Protein AF-A0A7C3CMQ1-F1 (afdb_monomer_lite)

pLDDT: mean 89.71, std 12.57, range [38.97, 98.44]

Foldseek 3Di:
DPCPCVVPFDFDDDPNHGDDGDDPPVVVVVVVVVVVVVVVVVVVVVVVVCCVVVVDDDDDVVLVVCLVVPQQLLVSLCVVVVHDLCRLCVQQVHDSVVSVCCNVVVDPCVVSLVVSCVSSVHDSVSRDRPPPPPPD

Secondary structure (DSSP, 8-state):
--THHHHSPEEEEETTEEEEEE--HHHHHHHHHHHHHHHHHHHHHHHHHHHHHTSS-PPPHHHHHHHHTT--HHHHHHHHTT--HHHHHHHHT--HHHHHHHHTTSS--TTTHHHHHHHHT--SGGGS--------

Sequence (136 aa):
MNTDLIRNPQIIKYDDRPAYAVVPLEEYRELLIEIEDYLDLIDARAIHAQIETGEMELIPAHVVYALVDGQNPIKVWREFRGMTQTELARQIGIGKAFMSQIESGSRSGDKQLAKIAAALNVDLDDLTPRKRSNDE

Structure (mmCIF, N/CA/C/O backbone):
data_AF-A0A7C3CMQ1-F1
#
_entry.id   AF-A0A7C3CMQ1-F1
#
loop_
_atom_site.group_PDB
_atom_site.id
_atom_site.type_symbol
_atom_site.label_atom_id
_atom_site.label_alt_id
_atom_site.label_comp_id
_atom_site.label_asym_id
_atom_site.label_entity_id
_atom_site.label_seq_id
_atom_site.pdbx_PDB_ins_code
_atom_site.Cartn_x
_atom_site.Cartn_y
_atom_site.Cartn_z
_atom_site.occupancy
_atom_site.B_iso_or_equiv
_atom_site.auth_seq_id
_atom_site.auth_comp_id
_atom_site.auth_asym_id
_atom_site.auth_atom_id
_atom_site.pdbx_PDB_model_num
ATOM 1 N N . MET A 1 1 ? 24.060 6.881 -29.023 1.00 55.91 1 MET A N 1
ATOM 2 C CA . MET A 1 1 ? 23.740 5.622 -29.710 1.00 55.91 1 MET A CA 1
ATOM 3 C C . MET A 1 1 ? 23.899 5.763 -31.223 1.00 55.91 1 MET A C 1
ATOM 5 O O . MET A 1 1 ? 23.215 6.580 -31.836 1.00 55.91 1 MET A O 1
ATOM 9 N N . ASN A 1 2 ? 24.810 4.997 -31.830 1.00 58.53 2 ASN A N 1
ATOM 10 C CA . ASN A 1 2 ? 24.828 4.803 -33.282 1.00 58.53 2 ASN A CA 1
ATOM 11 C C . ASN A 1 2 ? 23.790 3.718 -33.614 1.00 58.53 2 ASN A C 1
ATOM 13 O O . ASN A 1 2 ? 24.075 2.531 -33.548 1.00 58.53 2 ASN A O 1
ATOM 17 N N . THR A 1 3 ? 22.548 4.122 -33.875 1.00 59.84 3 THR A N 1
ATOM 18 C CA . THR A 1 3 ? 21.415 3.193 -34.047 1.00 59.84 3 THR A CA 1
ATOM 19 C C . THR A 1 3 ? 21.447 2.417 -35.367 1.00 59.84 3 THR A C 1
ATOM 21 O O . THR A 1 3 ? 20.629 1.515 -35.561 1.00 59.84 3 THR A O 1
ATOM 24 N N . ASP A 1 4 ? 22.374 2.731 -36.275 1.00 63.19 4 ASP A N 1
ATOM 25 C CA . ASP A 1 4 ? 22.419 2.141 -37.614 1.00 63.19 4 ASP A CA 1
ATOM 26 C C . ASP A 1 4 ? 22.753 0.639 -37.597 1.00 63.19 4 ASP A C 1
ATOM 28 O O . ASP A 1 4 ? 22.207 -0.119 -38.400 1.00 63.19 4 ASP A O 1
ATOM 32 N N . LEU A 1 5 ? 23.582 0.180 -36.652 1.00 60.34 5 LEU A N 1
ATOM 33 C CA . LEU A 1 5 ? 23.964 -1.233 -36.521 1.00 60.34 5 LEU A CA 1
ATOM 34 C C . LEU A 1 5 ? 22.894 -2.076 -35.803 1.00 60.34 5 LEU A C 1
ATOM 36 O O . LEU A 1 5 ? 22.697 -3.234 -36.166 1.00 60.34 5 LEU A O 1
ATOM 40 N N . ILE A 1 6 ? 22.121 -1.488 -34.881 1.00 66.81 6 ILE A N 1
ATOM 41 C CA . ILE A 1 6 ? 20.931 -2.125 -34.279 1.00 66.81 6 ILE A CA 1
ATOM 42 C C . ILE A 1 6 ? 19.798 -2.265 -35.309 1.00 66.81 6 ILE A C 1
ATOM 44 O O . ILE A 1 6 ? 19.068 -3.256 -35.306 1.00 66.81 6 ILE A O 1
ATOM 48 N N . ARG A 1 7 ? 19.637 -1.289 -36.213 1.00 74.31 7 ARG A N 1
ATOM 49 C CA . ARG A 1 7 ? 18.579 -1.304 -37.242 1.00 74.31 7 ARG A CA 1
ATOM 50 C C . ARG A 1 7 ? 18.891 -2.209 -38.430 1.00 74.31 7 ARG A C 1
ATOM 52 O O . ARG A 1 7 ? 17.966 -2.596 -39.142 1.00 74.31 7 ARG A O 1
ATOM 59 N N . ASN A 1 8 ? 20.159 -2.552 -38.642 1.00 81.19 8 ASN A N 1
ATOM 60 C CA . ASN A 1 8 ? 20.576 -3.470 -39.696 1.00 81.19 8 ASN A CA 1
ATOM 61 C C . ASN A 1 8 ? 21.755 -4.354 -39.243 1.00 81.19 8 ASN A C 1
ATOM 63 O O . ASN A 1 8 ? 22.866 -4.220 -39.766 1.00 81.19 8 ASN A O 1
ATOM 67 N N . PRO A 1 9 ? 21.539 -5.247 -38.261 1.00 88.12 9 PRO A N 1
ATOM 68 C CA . PRO A 1 9 ? 22.608 -6.072 -37.729 1.00 88.12 9 PRO A CA 1
ATOM 69 C C . PRO A 1 9 ? 23.002 -7.148 -38.739 1.00 88.12 9 PRO A C 1
ATOM 71 O O . PRO A 1 9 ? 22.193 -7.616 -39.546 1.00 88.12 9 PRO A O 1
ATOM 74 N N . GLN A 1 10 ? 24.244 -7.616 -38.658 1.00 90.56 10 GLN A N 1
ATOM 75 C CA . GLN A 1 10 ? 24.634 -8.805 -39.404 1.00 90.56 10 GLN A CA 1
ATOM 76 C C . GLN A 1 10 ? 23.858 -10.014 -38.868 1.00 90.56 10 GLN A C 1
ATOM 78 O O . GLN A 1 10 ? 23.957 -10.353 -37.690 1.00 90.56 10 GLN A O 1
ATOM 83 N N . ILE A 1 11 ? 23.134 -10.702 -39.748 1.00 93.44 11 ILE A N 1
ATOM 84 C CA . ILE A 1 11 ? 22.360 -11.893 -39.397 1.00 93.44 11 ILE A CA 1
ATOM 85 C C . ILE A 1 11 ? 23.158 -13.162 -39.697 1.00 93.44 11 ILE A C 1
ATOM 87 O O . ILE A 1 11 ? 23.558 -13.408 -40.837 1.00 93.44 11 ILE A O 1
ATOM 91 N N . ILE A 1 12 ? 23.335 -14.004 -38.682 1.00 94.69 12 ILE A N 1
ATOM 92 C CA . ILE A 1 12 ? 23.861 -15.364 -38.815 1.00 94.69 12 ILE A CA 1
ATOM 93 C C . ILE A 1 12 ? 22.672 -16.320 -38.937 1.00 94.69 12 ILE A C 1
ATOM 95 O O . ILE A 1 12 ? 21.742 -16.285 -38.124 1.00 94.69 12 ILE A O 1
ATOM 99 N N . LYS A 1 13 ? 22.698 -17.172 -39.966 1.00 95.38 13 LYS A N 1
ATOM 100 C CA . LYS A 1 13 ? 21.644 -18.153 -40.244 1.00 95.38 13 LYS A CA 1
ATOM 101 C C . LYS A 1 13 ? 22.012 -19.550 -39.747 1.00 95.38 13 LYS A C 1
ATOM 103 O O . LYS A 1 13 ? 23.177 -19.934 -39.788 1.00 95.38 13 LYS A O 1
ATOM 108 N N . TYR A 1 14 ? 21.001 -20.317 -39.356 1.00 93.69 14 TYR A N 1
ATOM 109 C CA . TYR A 1 14 ? 21.079 -21.748 -39.071 1.00 93.69 14 TYR A CA 1
ATOM 110 C C . TYR A 1 14 ? 19.904 -22.438 -39.772 1.00 93.69 14 TYR A C 1
ATOM 112 O O . TYR A 1 14 ? 18.771 -21.981 -39.634 1.00 93.69 14 TYR A O 1
ATOM 120 N N . ASP A 1 15 ? 20.172 -23.484 -40.561 1.00 93.56 15 ASP A N 1
ATOM 121 C CA . ASP A 1 15 ? 19.161 -24.151 -41.407 1.00 93.56 15 ASP A CA 1
ATOM 122 C C . ASP A 1 15 ? 18.390 -23.161 -42.315 1.00 93.56 15 ASP A C 1
ATOM 124 O O . ASP A 1 15 ? 17.163 -23.099 -42.328 1.00 93.56 15 ASP A O 1
ATOM 128 N N . ASP A 1 16 ? 19.138 -22.277 -42.992 1.00 91.31 16 ASP A N 1
ATOM 129 C CA . ASP A 1 16 ? 18.649 -21.172 -43.840 1.00 91.31 16 ASP A CA 1
ATOM 130 C C . ASP A 1 16 ? 17.737 -20.127 -43.166 1.00 91.31 16 ASP A C 1
ATOM 132 O O . ASP A 1 16 ? 17.287 -19.171 -43.813 1.00 91.31 16 ASP A O 1
ATOM 136 N N . ARG A 1 17 ? 17.542 -20.216 -41.847 1.00 93.81 17 ARG A N 1
ATOM 137 C CA . ARG A 1 17 ? 16.729 -19.279 -41.063 1.00 93.81 17 ARG A CA 1
ATOM 138 C C . ARG A 1 17 ? 17.600 -18.321 -40.250 1.00 93.81 17 ARG A C 1
ATOM 140 O O . ARG A 1 17 ? 18.616 -18.751 -39.706 1.00 93.81 17 ARG A O 1
ATOM 147 N N . PRO A 1 18 ? 17.228 -17.032 -40.136 1.00 93.25 18 PRO A N 1
ATOM 148 C CA . PRO A 1 18 ? 17.842 -16.109 -39.182 1.00 93.25 18 PRO A CA 1
ATOM 149 C C . PRO A 1 18 ? 17.836 -16.700 -37.770 1.00 93.25 18 PRO A C 1
AT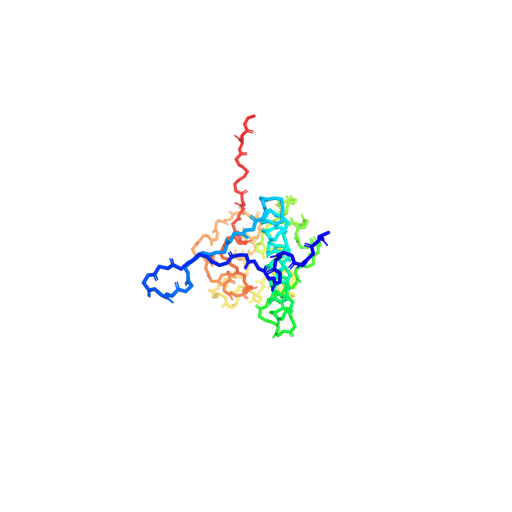OM 151 O O . PRO A 1 18 ? 16.772 -17.056 -37.267 1.00 93.25 18 PRO A O 1
ATOM 154 N N . ALA A 1 19 ? 19.011 -16.814 -37.152 1.00 94.25 19 ALA A N 1
ATOM 155 C CA . ALA A 1 19 ? 19.159 -17.401 -35.821 1.00 94.25 19 ALA A CA 1
ATOM 156 C C . ALA A 1 19 ? 19.787 -16.421 -34.824 1.00 94.25 19 ALA A C 1
ATOM 158 O O . ALA A 1 19 ? 19.351 -16.355 -33.679 1.00 94.25 19 ALA A O 1
ATOM 159 N N . TYR A 1 20 ? 20.771 -15.629 -35.263 1.00 93.12 20 TYR A N 1
ATOM 160 C CA . TYR A 1 20 ? 21.458 -14.658 -34.409 1.00 93.12 20 TYR A CA 1
ATOM 161 C C . TYR A 1 20 ? 21.687 -13.339 -35.142 1.00 93.12 20 TYR A C 1
ATOM 163 O O . TYR A 1 20 ? 21.868 -13.322 -36.360 1.00 93.12 20 TYR A O 1
ATOM 171 N N . ALA A 1 21 ? 21.734 -12.248 -34.382 1.00 92.44 21 ALA A N 1
ATOM 172 C CA . ALA A 1 21 ? 22.174 -10.937 -34.835 1.00 92.44 21 ALA A CA 1
ATOM 173 C C . ALA A 1 21 ? 23.507 -10.601 -34.155 1.00 92.44 21 ALA A C 1
ATOM 175 O O . ALA A 1 21 ? 23.641 -10.761 -32.943 1.00 92.44 21 ALA A O 1
ATOM 176 N N . VAL A 1 22 ? 24.494 -10.154 -34.928 1.00 92.75 22 VAL A N 1
ATOM 177 C CA . VAL A 1 22 ? 25.756 -9.641 -34.390 1.00 92.75 22 VAL A CA 1
ATOM 178 C C . VAL A 1 22 ? 25.592 -8.148 -34.174 1.00 92.75 22 VAL A C 1
ATOM 180 O O . VAL A 1 22 ? 25.433 -7.389 -35.129 1.00 92.75 22 VAL A O 1
ATOM 183 N N . VAL A 1 23 ? 25.641 -7.754 -32.908 1.00 90.38 23 VAL A N 1
ATOM 184 C CA . VAL A 1 23 ? 25.567 -6.365 -32.457 1.00 90.38 23 VAL A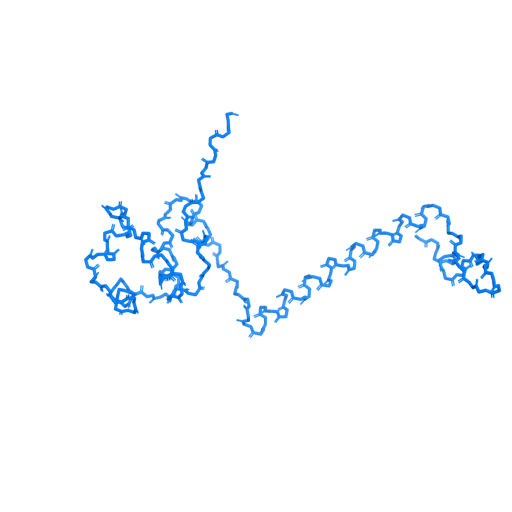 CA 1
ATOM 185 C C . VAL A 1 23 ? 26.849 -6.074 -31.673 1.00 90.38 23 VAL A C 1
ATOM 187 O O . VAL A 1 23 ? 27.284 -6.937 -30.900 1.00 90.38 23 VAL A O 1
ATOM 190 N N . PRO A 1 24 ? 27.498 -4.910 -31.861 1.00 90.62 24 PRO A N 1
ATOM 191 C CA . PRO A 1 24 ? 28.603 -4.497 -31.004 1.00 90.62 24 PRO A CA 1
ATOM 192 C C . PRO A 1 24 ? 28.213 -4.569 -29.526 1.00 90.62 24 PRO A C 1
ATOM 194 O O . PRO A 1 24 ? 27.107 -4.192 -29.149 1.00 90.62 24 PRO A O 1
ATOM 197 N N . LEU A 1 25 ? 29.129 -5.032 -28.673 1.00 89.69 25 LEU A N 1
ATOM 198 C CA . LEU A 1 25 ? 28.827 -5.268 -27.257 1.00 89.69 25 LEU A CA 1
ATOM 199 C C . LEU A 1 25 ? 28.272 -4.025 -26.550 1.00 89.69 25 LEU A C 1
ATOM 201 O O . LEU A 1 25 ? 27.370 -4.148 -25.728 1.00 89.69 25 LEU A O 1
ATOM 205 N N . GLU A 1 26 ? 28.806 -2.846 -26.862 1.00 89.94 26 GLU A N 1
ATOM 206 C CA . GLU A 1 26 ? 28.361 -1.612 -26.217 1.00 89.94 26 GLU A CA 1
ATOM 207 C C . GLU A 1 26 ? 26.945 -1.221 -26.647 1.00 89.94 26 GLU A C 1
ATOM 209 O O . GLU A 1 26 ? 26.129 -0.876 -25.807 1.00 89.94 26 GLU A O 1
ATOM 214 N N . GLU A 1 27 ? 26.599 -1.402 -27.921 1.00 87.38 27 GLU A N 1
ATOM 215 C CA . GLU A 1 27 ? 25.231 -1.186 -28.407 1.00 87.38 27 GLU A CA 1
ATOM 216 C C . GLU A 1 27 ? 24.244 -2.201 -27.820 1.00 87.38 27 GLU A C 1
ATOM 218 O O . GLU A 1 27 ? 23.121 -1.846 -27.479 1.00 87.38 27 GLU A O 1
ATOM 223 N N . TYR A 1 28 ? 24.663 -3.460 -27.650 1.00 89.75 28 TYR A N 1
ATOM 224 C CA . TYR A 1 28 ? 23.859 -4.459 -26.945 1.00 89.75 28 TYR A CA 1
ATOM 225 C C . TYR A 1 28 ? 23.609 -4.056 -25.484 1.00 89.75 28 TYR A C 1
ATOM 227 O O . TYR A 1 28 ? 22.500 -4.223 -24.986 1.00 89.75 28 TYR A O 1
ATOM 235 N N . ARG A 1 29 ? 24.614 -3.499 -24.795 1.00 92.50 29 ARG A N 1
ATOM 236 C CA . ARG A 1 29 ? 24.454 -2.988 -23.425 1.00 92.50 29 ARG A CA 1
ATOM 237 C C . ARG A 1 29 ? 23.533 -1.778 -23.363 1.00 92.50 29 ARG A C 1
ATOM 239 O O . ARG A 1 29 ? 22.674 -1.746 -22.492 1.00 92.50 29 ARG A O 1
ATOM 246 N N . GLU A 1 30 ? 23.683 -0.819 -24.275 1.00 91.00 30 GLU A N 1
ATOM 247 C CA . GLU A 1 30 ? 22.771 0.326 -24.354 1.00 91.00 30 GLU A CA 1
ATOM 248 C C . GLU A 1 30 ? 21.327 -0.145 -24.615 1.00 91.00 30 GLU A C 1
ATOM 250 O O . GLU A 1 30 ? 20.407 0.330 -23.958 1.00 91.00 30 GLU A O 1
ATOM 255 N N . LEU A 1 31 ? 21.126 -1.141 -25.489 1.00 90.06 31 LEU A N 1
ATOM 256 C CA . LEU A 1 31 ? 19.811 -1.742 -25.731 1.00 90.06 31 LEU A CA 1
ATOM 257 C C . LEU A 1 31 ? 19.221 -2.391 -24.470 1.00 90.06 31 LEU A C 1
ATOM 259 O O . LEU A 1 31 ? 18.023 -2.271 -24.239 1.00 90.06 31 LEU A O 1
ATOM 263 N N . LEU A 1 32 ? 20.034 -3.080 -23.661 1.00 93.69 32 LEU A N 1
ATOM 264 C CA . LEU A 1 32 ? 19.567 -3.645 -22.391 1.00 93.69 32 LEU A CA 1
ATOM 265 C C . LEU A 1 32 ? 19.073 -2.554 -21.435 1.00 93.69 32 LEU A C 1
ATOM 267 O O . LEU A 1 32 ? 18.004 -2.714 -20.857 1.00 93.69 32 LEU A O 1
ATOM 271 N N . ILE A 1 33 ? 19.808 -1.446 -21.325 1.00 93.81 33 ILE A N 1
ATOM 272 C CA . ILE A 1 33 ? 19.416 -0.302 -20.490 1.00 93.81 33 ILE A CA 1
ATOM 273 C C . ILE A 1 33 ? 18.098 0.300 -20.992 1.00 93.81 33 ILE A C 1
ATOM 275 O O . ILE A 1 33 ? 17.180 0.509 -20.209 1.00 93.81 33 ILE A O 1
ATOM 279 N N . GLU A 1 34 ? 17.958 0.519 -22.303 1.00 91.88 34 GLU A N 1
ATOM 280 C CA . GLU A 1 34 ? 16.709 1.052 -22.865 1.00 91.88 34 GLU A CA 1
ATOM 281 C C . GLU A 1 34 ? 15.516 0.109 -22.658 1.00 91.88 34 GLU A C 1
ATOM 283 O O . GLU A 1 34 ? 14.388 0.569 -22.475 1.00 91.88 34 GLU A O 1
ATOM 288 N N . ILE A 1 35 ? 15.742 -1.208 -22.690 1.00 94.88 35 ILE A N 1
ATOM 289 C CA . ILE A 1 35 ? 14.705 -2.196 -22.377 1.00 94.88 35 ILE A CA 1
ATOM 290 C C . ILE A 1 35 ? 14.294 -2.085 -20.909 1.00 94.88 35 ILE A C 1
ATOM 292 O O . ILE A 1 35 ? 13.096 -2.080 -20.636 1.00 94.88 35 ILE A O 1
ATOM 296 N N . GLU A 1 36 ? 15.248 -1.988 -19.983 1.00 95.06 36 GLU A N 1
ATOM 297 C CA . GLU A 1 36 ? 14.966 -1.801 -18.554 1.00 95.06 36 GLU A CA 1
ATOM 298 C C . GLU A 1 36 ? 14.156 -0.517 -18.318 1.00 95.06 36 GLU A C 1
ATOM 300 O O . GLU A 1 36 ? 13.059 -0.588 -17.766 1.00 95.06 36 GLU A O 1
ATOM 305 N N . ASP A 1 37 ? 14.600 0.619 -18.861 1.00 94.38 37 ASP A N 1
ATOM 306 C CA . ASP A 1 37 ? 13.885 1.900 -18.765 1.00 94.38 37 ASP A CA 1
ATOM 307 C C . ASP A 1 37 ? 12.460 1.821 -19.350 1.00 94.38 37 ASP A C 1
ATOM 309 O O . ASP A 1 37 ? 11.505 2.417 -18.837 1.00 94.38 37 ASP A O 1
ATOM 313 N N . TYR A 1 38 ? 12.290 1.089 -20.454 1.00 94.06 38 TYR A N 1
ATOM 314 C CA . TYR A 1 38 ? 10.985 0.896 -21.079 1.00 94.06 38 TYR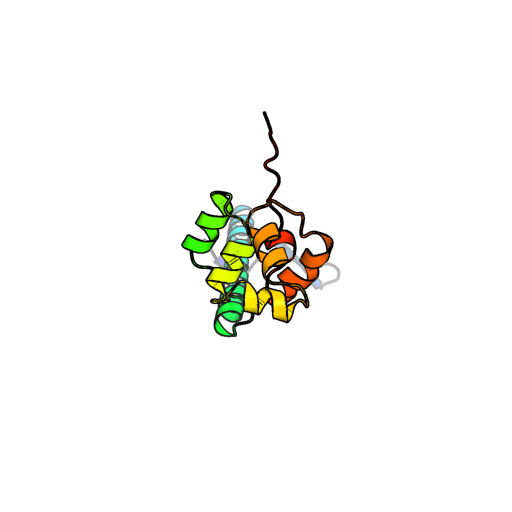 A CA 1
ATOM 315 C C . TYR A 1 38 ? 10.055 0.013 -20.239 1.00 94.06 38 TYR A C 1
ATOM 317 O O . TYR A 1 38 ? 8.851 0.282 -20.178 1.00 94.06 38 TYR A O 1
ATOM 325 N N . LEU A 1 39 ? 10.593 -1.025 -19.595 1.00 94.69 39 LEU A N 1
ATOM 326 C CA . LEU A 1 39 ? 9.841 -1.880 -18.678 1.00 94.69 39 LEU A CA 1
ATOM 327 C C . LEU A 1 39 ? 9.402 -1.094 -17.439 1.00 94.69 39 LEU A C 1
ATOM 329 O O . LEU A 1 39 ? 8.216 -1.123 -17.112 1.00 94.69 39 LEU A O 1
ATOM 333 N N . ASP A 1 40 ? 10.291 -0.295 -16.849 1.00 94.94 40 ASP A N 1
ATOM 334 C CA . ASP A 1 40 ? 9.956 0.600 -15.735 1.00 94.94 40 ASP A CA 1
ATOM 335 C C . ASP A 1 40 ? 8.813 1.561 -16.107 1.00 94.94 40 ASP A C 1
ATOM 337 O O . ASP A 1 40 ? 7.877 1.789 -15.334 1.00 94.94 40 ASP A O 1
ATOM 341 N N . LEU A 1 41 ? 8.831 2.095 -17.334 1.00 94.81 41 LEU A N 1
ATOM 342 C CA . LEU A 1 41 ? 7.757 2.946 -17.840 1.00 94.81 41 LEU A CA 1
ATOM 343 C C . LEU A 1 41 ? 6.431 2.189 -18.022 1.00 94.81 41 LEU A C 1
ATOM 345 O O . LEU A 1 41 ? 5.364 2.771 -17.804 1.00 94.81 41 LEU A O 1
ATOM 349 N N . ILE A 1 42 ? 6.466 0.925 -18.453 1.00 95.50 42 ILE A N 1
ATOM 350 C CA . ILE A 1 42 ? 5.267 0.079 -18.548 1.00 95.50 42 ILE A CA 1
ATOM 351 C C . ILE A 1 42 ? 4.676 -0.155 -17.159 1.00 95.50 42 ILE A C 1
ATOM 353 O O . ILE A 1 42 ? 3.471 0.041 -16.985 1.00 95.50 42 ILE A O 1
ATOM 357 N N . ASP A 1 43 ? 5.502 -0.512 -16.180 1.00 93.75 43 ASP A N 1
ATOM 358 C CA . ASP A 1 43 ? 5.056 -0.784 -14.814 1.00 93.75 43 ASP A CA 1
ATOM 359 C C . ASP A 1 43 ? 4.454 0.470 -14.172 1.00 93.75 43 ASP A C 1
ATOM 361 O O . ASP A 1 43 ? 3.343 0.432 -13.635 1.00 93.75 43 ASP A O 1
ATOM 365 N N . ALA A 1 44 ? 5.113 1.622 -14.329 1.00 91.75 44 ALA A N 1
ATOM 366 C CA . ALA A 1 44 ? 4.580 2.902 -13.872 1.00 91.75 44 ALA A CA 1
ATOM 367 C C . ALA A 1 44 ? 3.221 3.229 -14.516 1.00 91.75 44 ALA A C 1
ATOM 369 O O . ALA A 1 44 ? 2.305 3.698 -13.837 1.00 91.75 44 ALA A O 1
ATOM 370 N N . ARG A 1 45 ? 3.052 2.956 -15.819 1.00 93.38 45 ARG A N 1
ATOM 371 C CA . ARG A 1 45 ? 1.768 3.143 -16.518 1.00 93.38 45 ARG A CA 1
ATOM 372 C C . ARG A 1 45 ? 0.684 2.205 -15.998 1.00 93.38 45 ARG A C 1
ATOM 374 O O . ARG A 1 45 ? -0.456 2.642 -15.859 1.00 93.38 45 ARG A O 1
ATOM 381 N N . ALA A 1 46 ? 1.020 0.949 -15.714 1.00 92.62 46 ALA A N 1
ATOM 382 C CA . ALA A 1 46 ? 0.076 -0.016 -15.161 1.00 92.62 46 ALA A CA 1
ATOM 383 C C . ALA A 1 46 ? -0.416 0.420 -13.772 1.00 92.62 46 ALA A C 1
ATOM 385 O O . ALA A 1 46 ? -1.622 0.441 -13.531 1.00 92.62 46 ALA A O 1
ATOM 386 N N . ILE A 1 47 ? 0.497 0.863 -12.901 1.00 91.12 47 ILE A N 1
ATOM 387 C CA . ILE A 1 47 ? 0.165 1.421 -11.581 1.00 91.12 47 ILE A CA 1
ATOM 388 C C . ILE A 1 47 ? -0.732 2.655 -11.726 1.00 91.12 47 ILE A C 1
ATOM 390 O O . ILE A 1 47 ? -1.765 2.757 -11.065 1.00 91.12 47 ILE A O 1
ATOM 394 N N . HIS A 1 48 ? -0.383 3.579 -12.625 1.00 91.50 48 HIS A N 1
ATOM 395 C CA . HIS A 1 48 ? -1.204 4.762 -12.885 1.00 91.50 48 HIS A CA 1
ATOM 396 C C . HIS A 1 48 ? -2.627 4.402 -13.325 1.00 91.50 48 HIS A C 1
ATOM 398 O O . HIS A 1 48 ? -3.583 4.970 -12.800 1.00 91.50 48 HIS A O 1
ATOM 404 N N . ALA A 1 49 ? -2.782 3.430 -14.225 1.00 92.19 49 ALA A N 1
ATOM 405 C CA . ALA A 1 49 ? -4.096 2.967 -14.660 1.00 92.19 49 ALA A CA 1
ATOM 406 C C . ALA A 1 49 ? -4.904 2.336 -13.510 1.00 92.19 49 ALA A C 1
ATOM 408 O O . ALA A 1 49 ? -6.108 2.573 -13.398 1.00 92.19 49 ALA A O 1
ATOM 409 N N . GLN A 1 50 ? -4.263 1.575 -12.618 1.00 91.94 50 GLN A N 1
ATOM 410 C CA . GLN A 1 50 ? -4.922 1.017 -11.428 1.00 91.94 50 GLN A CA 1
ATOM 411 C C . GLN A 1 50 ? -5.397 2.112 -10.463 1.00 91.94 50 GLN A C 1
ATOM 413 O O . GLN A 1 50 ? -6.479 2.001 -9.889 1.00 91.94 50 GLN A O 1
ATOM 418 N N . ILE A 1 51 ? -4.632 3.198 -10.321 1.00 92.25 51 ILE A N 1
ATOM 419 C CA . ILE A 1 51 ? -5.039 4.363 -9.521 1.00 92.25 51 ILE A CA 1
ATOM 420 C C . ILE A 1 51 ? -6.240 5.071 -10.162 1.00 92.25 51 ILE A C 1
ATOM 422 O O . ILE A 1 51 ? -7.207 5.395 -9.475 1.00 92.25 51 ILE A O 1
ATOM 426 N N . GLU A 1 52 ? -6.208 5.298 -11.477 1.00 92.12 52 GLU A N 1
ATOM 427 C CA . GLU A 1 52 ? -7.293 5.975 -12.204 1.00 92.12 52 GLU A CA 1
ATOM 428 C C . GLU A 1 52 ? -8.602 5.174 -12.204 1.00 92.12 52 GLU A C 1
ATOM 430 O O . GLU A 1 52 ? -9.686 5.751 -12.116 1.00 92.12 52 GLU A O 1
ATOM 435 N N . THR A 1 53 ? -8.510 3.846 -12.282 1.00 93.31 53 THR A N 1
ATOM 436 C CA . THR A 1 53 ? -9.667 2.938 -12.214 1.00 93.31 53 THR A CA 1
ATOM 437 C C . THR A 1 53 ? -10.180 2.719 -10.788 1.00 93.31 53 THR A C 1
ATOM 439 O O . THR A 1 53 ? -11.297 2.230 -10.615 1.00 93.31 53 THR A O 1
ATOM 442 N N . GLY A 1 54 ? -9.405 3.109 -9.770 1.00 87.31 54 GLY A N 1
ATOM 443 C CA 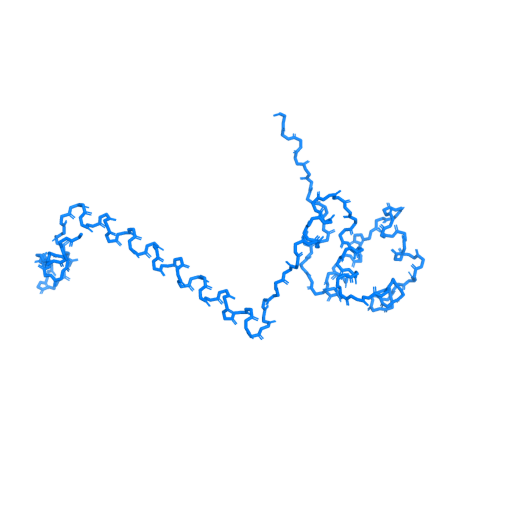. GLY A 1 54 ? -9.728 2.911 -8.356 1.00 87.31 54 GLY A CA 1
ATOM 444 C C . GLY A 1 54 ? -9.453 1.496 -7.835 1.00 87.31 54 GLY A C 1
ATOM 445 O O . GLY A 1 54 ? -9.857 1.181 -6.718 1.00 87.31 54 GLY A O 1
ATOM 446 N N . GLU A 1 55 ? -8.779 0.647 -8.616 1.00 88.12 55 GLU A N 1
ATOM 447 C CA . GLU A 1 55 ? -8.300 -0.671 -8.173 1.00 88.12 55 GLU A CA 1
ATOM 448 C C . GLU A 1 55 ? -7.149 -0.551 -7.165 1.00 88.12 55 GLU A C 1
ATOM 450 O O . GLU A 1 55 ? -6.999 -1.401 -6.288 1.00 88.12 55 GLU A O 1
ATOM 455 N N . MET A 1 56 ? -6.364 0.525 -7.261 1.00 87.69 56 MET A N 1
ATOM 456 C CA . MET A 1 56 ? -5.310 0.880 -6.316 1.00 87.69 56 MET A CA 1
ATOM 457 C C . MET A 1 56 ? -5.585 2.257 -5.714 1.00 87.69 56 MET A C 1
ATOM 459 O O . MET A 1 56 ? -5.953 3.200 -6.411 1.00 87.69 56 MET A O 1
ATOM 463 N N . GLU A 1 57 ? -5.371 2.395 -4.410 1.00 89.94 57 GLU A N 1
ATOM 464 C CA . GLU A 1 57 ? -5.547 3.659 -3.701 1.00 89.94 57 GLU A CA 1
ATOM 465 C C . GLU A 1 57 ? -4.196 4.273 -3.324 1.00 89.94 57 GLU A C 1
ATOM 467 O O . GLU A 1 57 ? -3.305 3.599 -2.809 1.00 89.94 57 GLU A O 1
ATOM 472 N N . LEU A 1 58 ? -4.064 5.587 -3.522 1.00 90.75 58 LEU A N 1
ATOM 473 C CA . LEU A 1 58 ? -2.944 6.347 -2.981 1.00 90.75 58 LEU A CA 1
ATOM 474 C C . LEU A 1 58 ? -3.167 6.634 -1.497 1.00 90.75 58 LEU A C 1
ATOM 476 O O . LEU A 1 58 ? -4.100 7.339 -1.114 1.00 90.75 58 LEU A O 1
ATOM 480 N N . ILE A 1 59 ? -2.255 6.138 -0.667 1.00 92.69 59 ILE A N 1
ATOM 481 C CA . ILE A 1 59 ? -2.290 6.361 0.775 1.00 92.69 59 ILE A CA 1
ATOM 482 C C . ILE A 1 59 ? -1.593 7.687 1.109 1.00 92.69 59 ILE A C 1
ATOM 484 O O . ILE A 1 59 ? -0.415 7.864 0.785 1.00 92.69 59 ILE A O 1
ATOM 488 N N . PRO A 1 60 ? -2.272 8.641 1.774 1.00 95.12 60 PRO A N 1
ATOM 489 C CA . PRO A 1 60 ? -1.649 9.898 2.160 1.00 95.12 60 PRO A CA 1
ATOM 490 C C . PRO A 1 60 ? -0.467 9.699 3.112 1.00 95.12 60 PRO A C 1
ATOM 492 O O . PRO A 1 60 ? -0.519 8.883 4.033 1.00 95.12 60 PRO A O 1
ATOM 495 N N . ALA A 1 61 ? 0.562 10.538 2.974 1.00 94.94 61 ALA A N 1
ATOM 496 C CA . ALA A 1 61 ? 1.794 10.418 3.756 1.00 94.94 61 ALA A CA 1
ATOM 497 C C . ALA A 1 61 ? 1.565 10.404 5.280 1.00 94.94 61 ALA A C 1
ATOM 499 O O . ALA A 1 61 ? 2.253 9.689 5.997 1.00 94.94 61 ALA A O 1
ATOM 500 N N . HIS A 1 62 ? 0.572 11.143 5.786 1.00 94.94 62 HIS A N 1
ATOM 501 C CA . HIS A 1 62 ? 0.273 11.180 7.222 1.00 94.94 62 HIS A CA 1
ATOM 502 C C . HIS A 1 62 ? -0.170 9.820 7.788 1.00 94.94 62 HIS A C 1
ATOM 504 O O . HIS A 1 62 ? 0.120 9.529 8.946 1.00 94.94 62 HIS A O 1
ATOM 510 N N . VAL A 1 63 ? -0.838 8.984 6.982 1.00 96.06 63 VAL A N 1
ATOM 511 C CA . VAL A 1 63 ? -1.227 7.618 7.365 1.00 96.06 63 VAL A CA 1
ATOM 512 C C . VAL A 1 63 ? 0.031 6.768 7.508 1.00 96.06 63 VAL A C 1
ATOM 514 O O . VAL A 1 63 ? 0.236 6.131 8.538 1.00 96.06 63 VAL A O 1
ATOM 517 N N . VAL A 1 64 ? 0.921 6.834 6.514 1.00 94.00 64 VAL A N 1
ATOM 518 C CA . VAL A 1 64 ? 2.200 6.112 6.515 1.00 94.00 64 VAL A CA 1
ATOM 519 C C . VAL A 1 64 ? 3.063 6.527 7.707 1.00 94.00 64 VAL A C 1
ATOM 521 O O . VAL A 1 64 ? 3.561 5.668 8.429 1.00 94.00 64 VAL A O 1
ATOM 524 N N . TYR A 1 65 ? 3.197 7.829 7.967 1.00 95.12 65 TYR A N 1
ATOM 525 C CA . TYR A 1 65 ? 3.967 8.324 9.108 1.00 95.12 65 TYR A CA 1
ATOM 526 C C . TYR A 1 65 ? 3.395 7.842 10.441 1.00 95.12 65 TYR A C 1
ATOM 528 O O . TYR A 1 65 ? 4.152 7.360 11.276 1.00 95.12 65 TYR A O 1
ATOM 536 N N . ALA A 1 66 ? 2.070 7.862 10.618 1.00 94.81 66 ALA A N 1
ATOM 537 C CA . ALA A 1 66 ? 1.448 7.338 11.832 1.00 94.81 66 ALA A CA 1
ATOM 538 C C . ALA A 1 66 ? 1.763 5.846 12.059 1.00 94.81 66 ALA A C 1
ATOM 540 O O . ALA A 1 66 ? 2.049 5.446 13.190 1.00 94.81 66 ALA A O 1
ATOM 541 N N . LEU A 1 67 ? 1.756 5.030 10.998 1.00 93.62 67 LEU A N 1
ATOM 542 C CA . LEU A 1 67 ? 2.124 3.611 11.070 1.00 93.62 67 LEU A CA 1
ATOM 543 C C . LEU A 1 67 ? 3.608 3.423 11.429 1.00 93.62 67 LEU A C 1
ATOM 545 O O . LEU A 1 67 ? 3.937 2.620 12.302 1.00 93.62 67 LEU A O 1
ATOM 549 N N . VAL A 1 68 ? 4.503 4.187 10.796 1.00 92.25 68 VAL A N 1
ATOM 550 C CA . VAL A 1 68 ? 5.957 4.129 11.038 1.00 92.25 68 VAL A CA 1
ATOM 551 C C . VAL A 1 68 ? 6.325 4.596 12.453 1.00 92.25 68 VAL A C 1
ATOM 553 O O . VAL A 1 68 ? 7.197 3.996 13.092 1.00 92.25 68 VAL A O 1
ATOM 556 N N . ASP A 1 69 ? 5.613 5.595 12.975 1.00 93.50 69 ASP A N 1
ATOM 557 C CA . ASP A 1 69 ? 5.751 6.107 14.344 1.00 93.50 69 ASP A CA 1
ATOM 558 C C . ASP A 1 69 ? 5.220 5.129 15.408 1.00 93.50 69 ASP A C 1
ATOM 560 O O . ASP A 1 69 ? 5.335 5.376 16.610 1.00 93.50 69 ASP A O 1
ATOM 564 N N . GLY A 1 70 ? 4.661 3.990 14.987 1.00 91.62 70 GLY A N 1
ATOM 565 C CA . GLY A 1 70 ? 4.203 2.928 15.876 1.00 91.62 70 GLY A CA 1
ATOM 566 C C . GLY A 1 70 ? 2.819 3.173 16.469 1.00 91.62 70 GLY A C 1
ATOM 567 O O . GLY A 1 70 ? 2.469 2.553 17.477 1.00 91.62 70 GLY A O 1
ATOM 568 N N . GLN A 1 71 ? 2.012 4.055 15.869 1.00 94.25 71 GLN A N 1
ATOM 569 C CA . GLN A 1 71 ? 0.598 4.123 16.226 1.00 94.25 71 GLN A CA 1
ATOM 570 C C . GLN A 1 71 ? -0.096 2.801 15.881 1.00 94.25 71 GLN A C 1
ATOM 572 O O . GLN A 1 71 ? 0.329 2.059 14.999 1.00 94.25 71 GLN A O 1
ATOM 577 N N . ASN A 1 72 ? -1.183 2.495 16.591 1.00 94.31 72 ASN A N 1
ATOM 578 C CA . ASN A 1 72 ? -1.923 1.258 16.374 1.00 94.31 72 ASN A CA 1
ATOM 579 C C . ASN A 1 72 ? -2.475 1.204 14.929 1.00 94.31 72 ASN A C 1
ATOM 581 O O . ASN A 1 72 ? -3.311 2.049 14.591 1.00 94.31 72 ASN A O 1
ATOM 585 N N . PRO A 1 73 ? -2.083 0.217 14.097 1.00 95.88 73 PRO A N 1
ATOM 586 C CA . PRO A 1 73 ? -2.471 0.189 12.687 1.00 95.88 73 PRO A CA 1
ATOM 587 C C . PRO A 1 73 ? -3.980 0.139 12.461 1.00 95.88 73 PRO A C 1
ATOM 589 O O . PRO A 1 73 ? -4.506 0.844 11.605 1.00 95.88 73 PRO A O 1
ATOM 592 N N . ILE A 1 74 ? -4.704 -0.622 13.288 1.00 96.69 74 ILE A N 1
ATOM 593 C CA . ILE A 1 74 ? -6.166 -0.740 13.202 1.00 96.69 74 ILE A CA 1
ATOM 594 C C . ILE A 1 74 ? -6.816 0.628 13.415 1.00 96.69 74 ILE A C 1
ATOM 5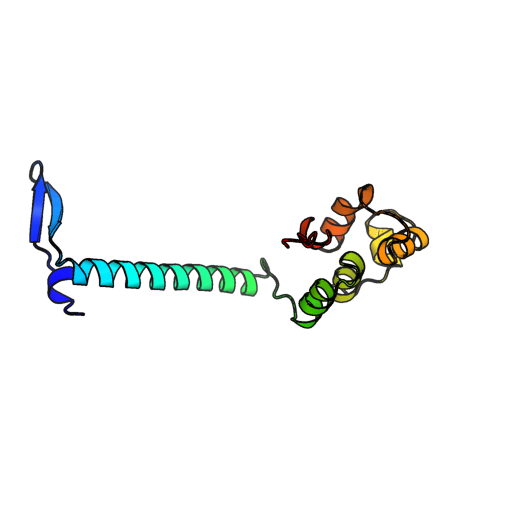96 O O . ILE A 1 74 ? -7.726 1.001 12.677 1.00 96.69 74 ILE A O 1
ATOM 600 N N . LYS A 1 75 ? -6.327 1.399 14.393 1.00 97.12 75 LYS A N 1
ATOM 601 C CA . LYS A 1 75 ? -6.815 2.755 14.657 1.00 97.12 75 LYS A CA 1
ATOM 602 C C . LYS A 1 75 ? -6.522 3.697 13.487 1.00 97.12 75 LYS A C 1
ATOM 604 O O . LYS A 1 75 ? -7.430 4.404 13.056 1.00 97.12 75 LYS A O 1
ATOM 609 N N . VAL A 1 76 ? -5.283 3.698 12.991 1.00 97.62 76 VAL A N 1
ATOM 610 C CA . VAL A 1 76 ? -4.839 4.577 11.896 1.00 97.62 76 VAL A CA 1
ATOM 611 C C . VAL A 1 76 ? -5.684 4.343 10.645 1.00 97.62 76 VAL A C 1
ATOM 613 O O . VAL A 1 76 ? -6.278 5.282 10.115 1.00 97.62 76 VAL A O 1
ATOM 616 N N . TRP A 1 77 ? -5.821 3.084 10.225 1.00 97.56 77 TRP A N 1
ATOM 617 C CA . TRP A 1 77 ? -6.636 2.721 9.070 1.00 97.56 77 TRP A CA 1
ATOM 618 C C . TRP A 1 77 ? -8.117 3.027 9.287 1.00 97.56 77 TRP A C 1
ATOM 620 O O . TRP A 1 77 ? -8.755 3.597 8.407 1.00 97.56 77 TRP A O 1
ATOM 630 N N . ARG A 1 78 ? -8.673 2.742 10.471 1.00 97.94 78 ARG A N 1
ATOM 631 C CA . ARG A 1 78 ? -10.065 3.088 10.798 1.00 97.94 78 ARG A CA 1
ATOM 632 C C . ARG A 1 78 ? -10.337 4.586 10.637 1.00 97.94 78 ARG A C 1
ATOM 634 O O . ARG A 1 78 ? -11.367 4.962 10.080 1.00 97.94 78 ARG A O 1
ATOM 641 N N . GLU A 1 79 ? -9.446 5.430 11.149 1.00 97.88 79 GLU A N 1
ATOM 642 C CA . GLU A 1 79 ? -9.587 6.888 11.076 1.00 97.88 79 GLU A CA 1
ATOM 643 C C . GLU A 1 79 ? -9.422 7.399 9.645 1.00 97.88 79 GLU A C 1
ATOM 645 O O . GLU A 1 79 ? -10.214 8.238 9.218 1.00 97.88 79 GLU A O 1
ATOM 650 N N . PHE A 1 80 ? -8.493 6.826 8.875 1.00 97.19 80 PHE A N 1
ATOM 651 C CA . PHE A 1 80 ? -8.354 7.112 7.446 1.00 97.19 80 PHE A CA 1
ATOM 652 C C . PHE A 1 80 ? -9.620 6.748 6.649 1.00 97.19 80 PHE A C 1
ATOM 654 O O . PHE A 1 80 ? -10.059 7.521 5.802 1.00 97.19 80 PHE A O 1
ATOM 661 N N . ARG A 1 81 ? -10.278 5.629 6.983 1.00 96.69 81 ARG A N 1
ATOM 662 C CA . ARG A 1 81 ? -11.583 5.234 6.417 1.00 96.69 81 ARG A CA 1
ATOM 663 C C . ARG A 1 81 ? -12.768 6.059 6.945 1.00 96.69 81 ARG A C 1
ATOM 665 O O . ARG A 1 81 ? -13.903 5.805 6.551 1.00 96.69 81 ARG A O 1
ATOM 672 N N . GLY A 1 82 ? -12.540 7.018 7.846 1.00 97.25 82 GLY A N 1
ATOM 673 C CA . GLY A 1 82 ? -13.590 7.861 8.427 1.00 97.25 82 GLY A CA 1
ATOM 674 C C . GLY A 1 82 ? -14.556 7.116 9.355 1.00 97.25 82 GLY A C 1
ATOM 675 O O . GLY A 1 82 ? -15.655 7.599 9.613 1.00 97.25 82 GLY A O 1
ATOM 676 N N . MET A 1 83 ? -14.171 5.940 9.856 1.00 98.19 83 MET A N 1
ATOM 677 C CA . MET A 1 83 ? -15.031 5.090 10.678 1.00 98.19 83 MET A CA 1
ATOM 678 C C . MET A 1 83 ? -14.846 5.377 12.171 1.00 98.19 83 MET A C 1
ATOM 680 O O . MET A 1 83 ? -13.738 5.579 12.668 1.00 98.19 83 MET A O 1
ATOM 684 N N . THR A 1 84 ? -15.919 5.295 12.948 1.00 98.25 84 THR A N 1
ATOM 685 C CA . THR A 1 84 ? -15.865 5.260 14.414 1.00 98.25 84 THR A CA 1
ATOM 686 C C . THR A 1 84 ? -15.579 3.846 14.928 1.00 98.25 84 THR A C 1
ATOM 688 O O . THR A 1 84 ? -15.853 2.844 14.264 1.00 98.25 84 THR A O 1
ATOM 691 N N . GLN A 1 85 ? -15.089 3.729 16.168 1.00 98.31 85 GLN A N 1
ATOM 692 C CA . GLN A 1 85 ? -14.913 2.422 16.825 1.00 98.31 85 GLN A CA 1
ATOM 693 C C . GLN A 1 85 ? -16.212 1.606 16.866 1.00 98.31 85 GLN A C 1
ATOM 695 O O . GLN A 1 85 ? -16.184 0.385 16.740 1.00 98.31 85 GLN A O 1
ATOM 700 N N . THR A 1 86 ? -17.356 2.272 17.054 1.00 98.25 86 THR A N 1
ATOM 701 C CA . THR A 1 86 ? -18.670 1.618 17.094 1.00 98.25 86 THR A CA 1
ATOM 702 C C . THR A 1 86 ? -19.040 1.033 15.734 1.00 98.25 86 THR A C 1
ATOM 704 O O . THR A 1 86 ? -19.554 -0.082 15.675 1.00 98.25 86 THR A O 1
ATOM 707 N N . GLU A 1 87 ? -18.778 1.758 14.646 1.00 98.44 87 GLU A N 1
ATOM 708 C CA . GLU A 1 87 ? -19.088 1.305 13.287 1.00 98.44 87 GLU A CA 1
ATOM 709 C C . GLU A 1 87 ? -18.245 0.100 12.889 1.00 98.44 87 GLU A C 1
ATOM 711 O O . GLU A 1 87 ? -18.812 -0.912 12.476 1.00 98.44 87 GLU A O 1
ATOM 716 N N . LEU A 1 88 ? -16.927 0.161 13.105 1.00 98.25 88 LEU A N 1
ATOM 717 C CA . LEU A 1 88 ? -16.042 -0.965 12.808 1.00 98.25 88 LEU A CA 1
ATOM 718 C C . LEU A 1 88 ? -16.389 -2.187 13.670 1.00 98.25 88 LEU A C 1
ATOM 720 O O . LEU A 1 88 ? -16.504 -3.298 13.155 1.00 98.25 88 LEU A O 1
ATOM 724 N N . ALA A 1 89 ? -16.631 -1.984 14.971 1.00 97.94 89 ALA A N 1
ATOM 725 C CA . ALA A 1 89 ? -17.041 -3.054 15.878 1.00 97.94 89 ALA A CA 1
ATOM 726 C C . ALA A 1 89 ? -18.335 -3.736 15.408 1.00 97.94 89 ALA A C 1
ATOM 728 O O . ALA A 1 89 ? -18.404 -4.965 15.354 1.00 97.94 89 ALA A O 1
ATOM 729 N N . ARG A 1 90 ? -19.337 -2.942 15.009 1.00 98.00 90 ARG A N 1
ATOM 730 C CA . ARG A 1 90 ? -20.606 -3.442 14.471 1.00 98.00 90 ARG A CA 1
ATOM 731 C C . ARG A 1 90 ? -20.398 -4.237 13.183 1.00 98.00 90 ARG A C 1
ATOM 733 O O . ARG A 1 90 ? -20.994 -5.301 13.049 1.00 98.00 90 ARG A O 1
ATOM 740 N N . GLN A 1 91 ? -19.556 -3.756 12.269 1.00 97.50 91 GLN A N 1
ATOM 741 C CA . GLN A 1 91 ? -19.291 -4.412 10.986 1.00 97.50 91 GLN A CA 1
ATOM 742 C C . GLN A 1 91 ? -18.650 -5.796 11.152 1.00 97.50 91 GLN A C 1
ATOM 744 O O . GLN A 1 91 ? -19.010 -6.723 10.432 1.00 97.50 91 GLN A O 1
ATOM 749 N N . ILE A 1 92 ? -17.762 -5.970 12.136 1.00 97.06 92 ILE A N 1
ATOM 750 C CA . ILE A 1 92 ? -17.096 -7.261 12.388 1.00 97.06 92 ILE A CA 1
ATOM 751 C C . ILE A 1 92 ? 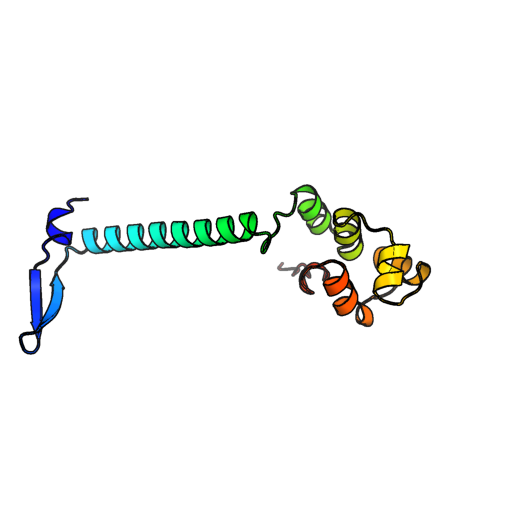-17.800 -8.129 13.449 1.00 97.06 92 ILE A C 1
ATOM 753 O O . ILE A 1 92 ? -17.348 -9.243 13.736 1.00 97.06 92 ILE A O 1
ATOM 757 N N . GLY A 1 93 ? -18.903 -7.641 14.027 1.00 96.75 93 GLY A N 1
ATOM 758 C CA . GLY A 1 93 ? -19.735 -8.369 14.988 1.00 96.75 93 GLY A CA 1
ATOM 759 C C . GLY A 1 93 ? -19.160 -8.447 16.405 1.00 96.75 93 GLY A C 1
ATOM 760 O O . GLY A 1 93 ? -19.336 -9.463 17.077 1.00 96.75 93 GLY A O 1
ATOM 761 N N . ILE A 1 94 ? -18.465 -7.404 16.869 1.00 96.56 94 ILE A N 1
ATOM 762 C CA . ILE A 1 94 ? -17.962 -7.298 18.248 1.00 96.56 94 ILE A CA 1
ATOM 763 C C . ILE A 1 94 ? -18.518 -6.068 18.977 1.00 96.56 94 ILE A C 1
ATOM 765 O O . ILE A 1 94 ? -19.104 -5.168 18.383 1.00 96.56 94 ILE A O 1
ATOM 769 N N . GLY A 1 95 ? -18.317 -6.007 20.295 1.00 96.94 95 GLY A N 1
ATOM 770 C CA . GLY A 1 95 ? -18.682 -4.835 21.092 1.00 96.94 95 GLY A CA 1
ATOM 771 C C . GLY A 1 95 ? -17.670 -3.688 20.971 1.00 96.94 95 GLY A C 1
ATOM 772 O O . GLY A 1 95 ? -16.462 -3.923 20.917 1.00 96.94 95 GLY A O 1
ATOM 773 N N . LYS A 1 96 ? -18.150 -2.436 21.039 1.00 97.12 96 LYS A N 1
ATOM 774 C CA . LYS A 1 96 ? -17.314 -1.215 21.044 1.00 97.12 96 LYS A CA 1
ATOM 775 C C . LYS A 1 96 ? -16.198 -1.263 22.095 1.00 97.12 96 LYS A C 1
ATOM 777 O O . LYS A 1 96 ? -15.066 -0.893 21.808 1.00 97.12 96 LYS A O 1
ATOM 782 N N . ALA A 1 97 ? -16.507 -1.737 23.305 1.00 96.94 97 ALA A N 1
ATOM 783 C CA . ALA A 1 97 ? -15.523 -1.851 24.382 1.00 96.94 97 ALA A CA 1
ATOM 784 C C . ALA A 1 97 ? -14.360 -2.782 24.003 1.00 96.94 97 ALA A C 1
ATOM 786 O O . ALA A 1 97 ? -13.212 -2.476 24.306 1.00 96.94 97 ALA A O 1
ATOM 787 N N . PHE A 1 98 ? -14.644 -3.877 23.292 1.00 96.88 98 PHE A N 1
ATOM 788 C CA . PHE A 1 98 ? -13.605 -4.790 22.826 1.00 96.88 98 PHE A CA 1
ATOM 789 C C . PHE A 1 98 ? -12.770 -4.165 21.699 1.00 96.88 98 PHE A C 1
ATOM 791 O O . PHE A 1 98 ? -11.550 -4.256 21.748 1.00 96.88 98 PHE A O 1
ATOM 798 N N . MET A 1 99 ? -13.389 -3.431 20.764 1.00 97.75 99 MET A N 1
ATOM 799 C CA . MET A 1 99 ? -12.647 -2.656 19.755 1.00 97.75 99 MET A CA 1
ATOM 800 C C . MET A 1 99 ? -11.697 -1.635 20.397 1.00 97.75 99 MET A C 1
ATOM 802 O O . MET A 1 99 ? -10.518 -1.581 20.062 1.00 97.75 99 MET A O 1
ATOM 806 N N . SER A 1 100 ? -12.177 -0.881 21.389 1.00 97.19 100 SER A N 1
ATOM 807 C CA . SER A 1 100 ? -11.335 0.072 22.119 1.00 97.19 100 SER A CA 1
ATOM 808 C C . SER A 1 100 ? -10.165 -0.602 22.841 1.00 97.19 100 SER A C 1
ATOM 810 O O . SER A 1 100 ? -9.113 0.017 22.972 1.00 97.19 100 SER A O 1
ATOM 812 N N . GLN A 1 101 ? -10.338 -1.834 23.330 1.00 96.44 101 GLN A N 1
ATOM 813 C CA . GLN A 1 101 ? -9.266 -2.595 23.975 1.00 96.44 101 GLN A CA 1
ATOM 814 C C . GLN A 1 101 ? -8.206 -3.080 22.981 1.00 96.44 101 GLN A C 1
ATOM 816 O O . GLN A 1 101 ? -7.031 -3.135 23.343 1.00 96.44 101 GLN A O 1
ATOM 821 N N . ILE A 1 102 ? -8.617 -3.413 21.754 1.00 95.12 102 ILE A N 1
ATOM 822 C CA . ILE A 1 102 ? -7.712 -3.777 20.658 1.00 95.12 102 ILE A CA 1
ATOM 823 C C . ILE A 1 102 ? -6.886 -2.554 20.238 1.00 95.12 102 ILE A C 1
ATOM 825 O O . ILE A 1 102 ? -5.661 -2.629 20.179 1.00 95.12 102 ILE A O 1
ATOM 829 N N . GLU A 1 103 ? -7.530 -1.404 20.018 1.00 95.19 103 GLU A N 1
ATOM 830 C CA . GLU A 1 103 ? -6.843 -0.172 19.593 1.00 95.19 103 GLU A CA 1
ATOM 831 C C . GLU A 1 103 ? -5.884 0.389 20.654 1.00 95.19 103 GLU A C 1
ATOM 833 O O . GLU A 1 103 ? -4.894 1.033 20.310 1.00 95.19 103 GLU A O 1
ATOM 838 N N . SER A 1 104 ? -6.145 0.136 21.940 1.00 94.38 104 SER A N 1
ATOM 839 C CA . SER A 1 104 ? -5.242 0.516 23.035 1.00 94.38 104 SER A CA 1
ATOM 840 C C . SER A 1 104 ? -4.119 -0.493 23.296 1.00 94.38 104 SER A C 1
ATOM 842 O O . SER A 1 104 ? -3.262 -0.235 24.137 1.00 94.38 104 SER A O 1
ATOM 844 N N . GLY A 1 105 ? -4.138 -1.657 22.637 1.00 90.50 105 GLY A N 1
ATOM 845 C CA . GLY A 1 105 ? -3.194 -2.753 22.881 1.00 90.50 105 GLY A CA 1
ATOM 846 C C . GLY A 1 105 ? -3.448 -3.541 24.173 1.00 90.50 105 GLY A C 1
ATOM 847 O O . GLY A 1 105 ? -2.705 -4.466 24.487 1.00 90.50 105 GLY A O 1
ATOM 848 N N . SER A 1 106 ? -4.507 -3.221 24.922 1.00 90.69 106 SER A N 1
ATOM 849 C CA . SER A 1 106 ? -4.860 -3.922 26.169 1.00 90.69 106 SER A CA 1
ATOM 850 C C . SER A 1 106 ? -5.392 -5.347 25.956 1.00 90.69 106 SER A C 1
ATOM 852 O O . SER A 1 106 ? -5.370 -6.161 26.882 1.00 90.69 106 SER A O 1
ATOM 854 N N . ARG A 1 107 ? -5.868 -5.671 24.747 1.00 90.50 107 ARG A N 1
ATOM 855 C CA . ARG A 1 107 ? -6.197 -7.037 24.320 1.00 90.50 107 ARG A CA 1
ATOM 856 C C . ARG A 1 107 ? -5.715 -7.294 22.900 1.00 90.50 107 ARG A C 1
ATOM 858 O O . ARG A 1 107 ? -5.821 -6.425 22.044 1.00 90.50 107 ARG A O 1
ATOM 865 N N . SER A 1 108 ? -5.276 -8.526 22.651 1.00 86.69 108 SER A N 1
ATOM 866 C CA . SER A 1 108 ? -5.013 -9.001 21.293 1.00 86.69 108 SER A CA 1
ATOM 867 C C . SER A 1 108 ? -6.320 -9.117 20.494 1.00 86.69 108 SER A C 1
ATOM 869 O O . SER A 1 108 ? -7.345 -9.583 21.005 1.00 86.69 108 SER A O 1
ATOM 871 N N . GLY A 1 109 ? -6.255 -8.685 19.234 1.00 85.88 109 GLY A N 1
ATOM 872 C CA . GLY A 1 109 ? -7.308 -8.813 18.231 1.00 85.88 109 GLY A CA 1
ATOM 873 C C . GLY A 1 109 ? -7.028 -9.900 17.190 1.00 85.88 109 GLY A C 1
ATOM 874 O O . GLY A 1 109 ? -7.668 -9.887 16.144 1.00 85.88 109 GLY A O 1
ATOM 875 N N . ASP A 1 110 ? -6.095 -10.831 17.434 1.00 89.31 110 ASP A N 1
ATOM 876 C CA . ASP A 1 110 ? -5.588 -11.767 16.409 1.00 89.31 110 ASP A CA 1
ATOM 877 C C . ASP A 1 110 ? -6.706 -12.588 15.750 1.00 89.31 110 ASP A C 1
ATOM 879 O O . ASP A 1 110 ? -6.725 -12.793 14.539 1.00 89.31 110 ASP A O 1
ATOM 883 N N . LYS A 1 111 ? -7.710 -13.003 16.535 1.00 92.75 111 LYS A N 1
ATOM 884 C CA . LYS A 1 111 ? -8.873 -13.759 16.029 1.00 92.75 111 LYS A CA 1
ATOM 885 C C . LYS A 1 111 ? -9.803 -12.919 15.150 1.00 92.75 111 LYS A C 1
ATOM 887 O O . LYS A 1 111 ? -10.615 -13.471 14.411 1.00 92.75 111 LYS A O 1
ATOM 892 N N . GLN A 1 112 ? -9.747 -11.599 15.281 1.00 95.38 112 GLN A N 1
ATOM 893 C CA . GLN A 1 112 ? -10.571 -10.643 14.549 1.00 95.38 112 GLN A CA 1
ATOM 894 C C . GLN A 1 112 ? -9.812 -10.018 13.378 1.00 95.38 112 GLN A C 1
ATOM 896 O O . GLN A 1 112 ? -10.459 -9.426 12.521 1.00 95.38 112 GLN A O 1
ATOM 901 N N . LEU A 1 113 ? -8.487 -10.178 13.306 1.00 94.56 113 LEU A N 1
ATOM 902 C CA . LEU A 1 113 ? -7.612 -9.451 12.388 1.00 94.56 113 LEU A CA 1
ATOM 903 C C . LEU A 1 113 ? -8.037 -9.592 10.921 1.00 94.56 113 LEU A C 1
ATOM 905 O O . LEU A 1 113 ? -8.186 -8.587 10.240 1.00 94.56 113 LEU A O 1
ATOM 909 N N . ALA A 1 114 ? -8.375 -10.804 10.472 1.00 96.19 114 ALA A N 1
ATOM 910 C CA . ALA A 1 114 ? -8.873 -11.032 9.111 1.00 96.19 114 ALA A CA 1
ATOM 911 C C . ALA A 1 114 ? -10.200 -10.303 8.819 1.00 96.19 114 ALA A C 1
ATOM 913 O O . ALA A 1 114 ? -10.399 -9.774 7.729 1.00 96.19 114 ALA A O 1
ATOM 914 N N . LYS A 1 115 ? -11.110 -10.232 9.802 1.00 97.44 115 LYS A N 1
ATOM 915 C CA . LYS A 1 115 ? -12.369 -9.480 9.659 1.00 97.44 115 LYS A CA 1
ATOM 916 C C . LYS A 1 115 ? -12.132 -7.974 9.688 1.00 97.44 115 LYS A C 1
ATOM 918 O O . LYS A 1 115 ? -12.845 -7.246 9.010 1.00 97.44 115 LYS A O 1
ATOM 923 N N . ILE A 1 116 ? -11.166 -7.519 10.484 1.00 97.38 116 ILE A N 1
ATOM 924 C CA . ILE A 1 116 ? -10.781 -6.109 10.570 1.00 97.38 116 ILE A CA 1
ATOM 925 C C . ILE A 1 116 ? -10.145 -5.664 9.249 1.00 97.38 116 ILE A C 1
ATOM 927 O O . ILE A 1 116 ? -10.571 -4.650 8.713 1.00 97.38 116 ILE A O 1
ATOM 931 N N . ALA A 1 117 ? -9.216 -6.447 8.692 1.00 97.38 117 ALA A N 1
ATOM 932 C CA . ALA A 1 117 ? -8.573 -6.183 7.402 1.00 97.38 117 ALA A CA 1
ATOM 933 C C . ALA A 1 117 ? -9.611 -6.062 6.279 1.00 97.38 117 ALA A C 1
ATOM 935 O O . ALA A 1 117 ? -9.698 -5.033 5.613 1.00 97.38 117 ALA A O 1
ATOM 936 N N . ALA A 1 118 ? -10.509 -7.048 6.178 1.00 97.44 118 ALA A N 1
ATOM 937 C CA . ALA A 1 118 ? -11.605 -7.015 5.213 1.00 97.44 118 ALA A CA 1
ATOM 938 C C . ALA A 1 118 ? -12.547 -5.812 5.414 1.00 97.44 118 ALA A C 1
ATOM 940 O O . ALA A 1 118 ? -12.996 -5.211 4.444 1.00 97.44 118 ALA A O 1
ATOM 941 N N . ALA A 1 119 ? -12.856 -5.442 6.662 1.00 97.69 119 ALA A N 1
ATOM 942 C CA . ALA A 1 119 ? -13.726 -4.302 6.950 1.00 97.69 119 ALA A CA 1
ATOM 943 C C . ALA A 1 119 ? -13.076 -2.946 6.632 1.00 97.69 119 ALA A C 1
ATOM 945 O O . ALA A 1 119 ? -13.788 -2.008 6.282 1.00 97.69 119 ALA A O 1
ATOM 946 N N . LEU A 1 120 ? -11.751 -2.851 6.757 1.00 97.00 120 LEU A N 1
ATOM 947 C CA . LEU A 1 120 ? -10.965 -1.648 6.480 1.00 97.00 120 LEU A CA 1
ATOM 948 C C . LEU A 1 120 ? -10.441 -1.581 5.039 1.00 97.00 120 LEU A C 1
ATOM 950 O O . LEU A 1 120 ? -9.861 -0.561 4.672 1.00 97.00 120 LEU A O 1
ATOM 954 N N . ASN A 1 121 ? -10.676 -2.621 4.232 1.00 95.06 121 ASN A N 1
ATOM 955 C CA . ASN A 1 121 ? -10.166 -2.761 2.868 1.00 95.06 121 ASN A CA 1
ATOM 956 C C . ASN A 1 121 ? -8.642 -2.559 2.800 1.00 95.06 121 ASN A C 1
ATOM 958 O O . ASN A 1 121 ? -8.156 -1.639 2.141 1.00 95.06 121 ASN A O 1
ATOM 962 N N . VAL A 1 122 ? -7.922 -3.376 3.568 1.00 95.00 122 VAL A N 1
ATOM 963 C CA . VAL A 1 122 ? -6.454 -3.436 3.633 1.00 95.00 122 VAL A CA 1
ATOM 964 C C . VAL A 1 122 ? -6.012 -4.891 3.742 1.00 95.00 122 VAL A C 1
ATOM 966 O O . VAL A 1 122 ? -6.821 -5.757 4.103 1.00 95.00 122 VAL A O 1
ATOM 969 N N . ASP A 1 123 ? -4.738 -5.162 3.479 1.00 93.69 123 ASP A N 1
ATOM 970 C CA . ASP A 1 123 ? -4.184 -6.497 3.652 1.00 93.69 123 ASP A CA 1
ATOM 971 C C . ASP A 1 123 ? -3.948 -6.814 5.133 1.00 93.69 123 ASP A C 1
ATOM 973 O O . ASP A 1 123 ? -3.892 -5.944 6.006 1.00 93.69 123 ASP A O 1
ATOM 977 N N . LEU A 1 124 ? -3.825 -8.104 5.453 1.00 93.81 124 LEU A N 1
ATOM 978 C CA . LEU A 1 124 ? -3.588 -8.533 6.834 1.00 93.81 124 LEU A CA 1
ATOM 979 C C . LEU A 1 124 ? -2.273 -7.960 7.383 1.00 93.81 124 LEU A C 1
ATOM 981 O O . LEU A 1 124 ? -2.207 -7.570 8.552 1.00 93.81 124 LEU A O 1
ATOM 985 N N . ASP A 1 125 ? -1.257 -7.886 6.524 1.00 92.31 125 ASP A N 1
ATOM 986 C CA . ASP A 1 125 ? 0.076 -7.405 6.870 1.00 92.31 125 ASP A CA 1
ATOM 987 C C . ASP A 1 125 ? 0.063 -5.916 7.249 1.00 92.31 125 ASP A C 1
ATOM 989 O O . ASP A 1 125 ? 0.799 -5.525 8.157 1.00 92.31 125 ASP A O 1
ATOM 993 N N . ASP A 1 126 ? -0.855 -5.122 6.682 1.00 92.75 126 ASP A N 1
ATOM 994 C CA . ASP A 1 126 ? -1.045 -3.701 7.014 1.00 92.75 126 ASP A CA 1
ATOM 995 C C . ASP A 1 126 ? -1.531 -3.476 8.453 1.00 92.75 126 ASP A C 1
ATOM 997 O O . ASP A 1 126 ? -1.419 -2.370 8.989 1.00 92.75 126 ASP A O 1
ATOM 1001 N N . LEU A 1 127 ? -2.095 -4.509 9.091 1.00 93.50 127 LEU A N 1
ATOM 1002 C CA . LEU A 1 127 ? -2.573 -4.455 10.474 1.00 93.50 127 LEU A CA 1
ATOM 1003 C C . LEU A 1 127 ? -1.587 -5.042 11.479 1.00 93.50 127 LEU A C 1
ATOM 1005 O O . LEU A 1 127 ? -1.742 -4.841 12.689 1.00 93.50 127 LEU A O 1
ATOM 1009 N N . THR A 1 128 ? -0.590 -5.782 11.003 1.00 85.12 128 THR A N 1
ATOM 1010 C CA . THR A 1 128 ? 0.428 -6.365 11.867 1.00 85.12 128 THR A CA 1
ATOM 1011 C C . THR A 1 128 ? 1.575 -5.377 12.049 1.00 85.12 128 THR A C 1
ATOM 1013 O O . THR A 1 128 ? 2.123 -4.877 11.068 1.00 85.12 128 THR A O 1
ATOM 1016 N N . PRO A 1 129 ? 1.995 -5.078 13.289 1.00 67.94 129 PRO A N 1
ATOM 1017 C CA . PRO A 1 129 ? 3.218 -4.324 13.494 1.00 67.94 129 PRO A CA 1
ATOM 1018 C C . PRO A 1 129 ? 4.364 -5.088 12.836 1.00 67.94 129 PRO A C 1
ATOM 1020 O O . PRO A 1 129 ? 4.632 -6.239 13.200 1.00 67.94 129 PRO A O 1
ATOM 1023 N N . ARG A 1 130 ? 5.062 -4.454 11.889 1.00 61.38 130 ARG A N 1
ATOM 1024 C CA . ARG A 1 130 ? 6.305 -5.011 11.360 1.00 61.38 130 ARG A CA 1
ATOM 1025 C C . ARG A 1 130 ? 7.239 -5.172 12.556 1.00 61.38 130 ARG A C 1
ATOM 1027 O O . ARG A 1 130 ? 7.629 -4.177 13.168 1.00 61.38 130 ARG A O 1
ATOM 1034 N N . LYS A 1 131 ? 7.538 -6.416 12.954 1.00 54.59 131 LYS A N 1
ATOM 1035 C CA . LYS A 1 131 ? 8.551 -6.673 13.984 1.00 54.59 131 LYS A CA 1
ATOM 1036 C C . LYS A 1 131 ? 9.808 -5.960 13.508 1.00 54.59 131 LYS A C 1
ATOM 1038 O O . LYS A 1 131 ? 10.351 -6.335 12.473 1.00 54.59 131 LYS A O 1
ATOM 1043 N N . ARG A 1 132 ? 10.243 -4.921 14.224 1.00 49.62 132 ARG A N 1
ATOM 1044 C CA . ARG A 1 132 ? 11.606 -4.425 14.052 1.00 49.62 132 ARG A CA 1
ATOM 1045 C C . ARG A 1 132 ? 12.486 -5.627 14.380 1.00 49.62 132 ARG A C 1
ATOM 1047 O O . ARG A 1 132 ? 12.461 -6.088 15.522 1.00 49.62 132 ARG A O 1
ATOM 1054 N N . SER A 1 133 ? 13.153 -6.210 13.384 1.00 45.66 133 SER A N 1
ATOM 1055 C CA . SER A 1 133 ? 14.317 -7.022 13.696 1.00 45.66 133 SER A CA 1
ATOM 1056 C C . SER A 1 133 ? 15.247 -6.075 14.442 1.00 45.66 133 SER A C 1
ATOM 1058 O O . SER A 1 133 ? 15.599 -5.007 13.942 1.00 45.66 133 SER A O 1
ATOM 1060 N N . ASN A 1 134 ? 15.537 -6.397 15.701 1.00 42.34 134 ASN A N 1
ATOM 1061 C CA . ASN A 1 134 ? 16.743 -5.884 16.325 1.00 42.34 134 ASN A CA 1
ATOM 1062 C C . ASN A 1 134 ? 17.884 -6.598 15.601 1.00 42.34 134 ASN A C 1
ATOM 1064 O O . ASN A 1 134 ? 18.356 -7.624 16.080 1.00 42.34 134 ASN A O 1
ATOM 1068 N N . ASP A 1 135 ? 18.224 -6.124 14.407 1.00 45.62 135 ASP A N 1
ATOM 1069 C CA . ASP A 1 135 ? 19.531 -6.406 13.846 1.00 45.62 135 ASP A CA 1
ATOM 1070 C C . ASP A 1 135 ? 20.487 -5.407 14.509 1.00 45.62 135 ASP A C 1
ATOM 1072 O O . ASP A 1 135 ? 20.236 -4.198 14.518 1.00 45.62 135 ASP A O 1
ATOM 1076 N N . GLU A 1 136 ? 21.463 -5.995 15.197 1.00 38.97 136 GLU A N 1
ATOM 1077 C CA . GLU A 1 136 ? 22.478 -5.400 16.076 1.00 38.97 136 GLU A CA 1
ATOM 1078 C C . GLU A 1 136 ? 23.332 -4.311 15.411 1.00 38.97 136 GLU A C 1
ATOM 1080 O O . GLU A 1 136 ? 23.671 -4.446 14.212 1.00 38.97 136 GLU A O 1
#

Radius of gyration: 26.06 Å; chains: 1; bounding box: 49×35×70 Å